Protein AF-A0A352C351-F1 (afdb_monomer)

Solvent-accessible surface area (backbone atoms only — not comparable to full-atom values): 6345 Å² total; per-residue (Å²): 108,72,69,58,42,51,54,45,31,78,73,42,98,50,59,64,90,73,60,79,88,86,85,85,87,74,93,74,83,78,53,89,94,44,92,83,57,44,74,48,80,43,79,48,76,41,75,69,90,71,53,70,67,58,53,50,53,52,53,54,53,51,51,51,55,46,64,75,72,50,93,70,71,65,56,49,79,48,76,49,80,43,66,50,61,72,94,78,61,84,85,83,90,131

Mean predicted aligned error: 3.88 Å

Radius of gyration: 15.29 Å; Cα contacts (8 Å, |Δi|>4): 80; chains: 1; bounding box: 41×26×36 Å

pLDDT: mean 92.2, std 6.15, range [67.06, 98.12]

Sequence (94 aa):
APKIHQFLTDTLPTEYANCKTRIVSSSQYLIGGNPKQNFLHVTLKILPGRSPEIKNKVAHTLLEMLNQNISLTNVVLSLEIIEIDTNNYFKLNK

Nearest PDB structures (foldseek):
  3ry0-assembly1_A  TM=8.594E-01  e=1.565E-01  Streptomyces achromogenes
  6vvw-assembly2_B  TM=7.602E-01  e=2.194E-01  Advenella mimigardefordensis DPN7
  4fdx-assembly1_B  TM=6.905E-01  e=1.277E-01  Methylibium petroleiphilum PM1
  3byp-assembly1_B  TM=5.925E-01  e=2.512E-01  unclassified
  6ogm-assembly2_H  TM=7.423E-01  e=1.189E+00  Burkholderia lata

Foldseek 3Di:
DQVLLVVCVVLPVDDSVPDDDDDDDDPDDDDPPDPPAAEDEEEAEDADDDDPVSVVVSQVVVQVVCVVPDPDPRYHYYYDYHHDDPVPDDDDDD

Structure (mmCIF, N/CA/C/O backbone):
data_AF-A0A352C351-F1
#
_entry.id   AF-A0A352C351-F1
#
loop_
_atom_site.group_PDB
_atom_site.id
_atom_site.type_symbol
_atom_site.label_atom_id
_atom_site.label_alt_id
_atom_site.label_comp_id
_atom_site.label_asym_id
_atom_site.label_entity_id
_atom_site.label_seq_id
_atom_site.pdbx_PDB_ins_code
_atom_site.Cartn_x
_atom_site.Cartn_y
_atom_site.Cartn_z
_atom_site.occupancy
_atom_site.B_iso_or_equiv
_atom_site.auth_seq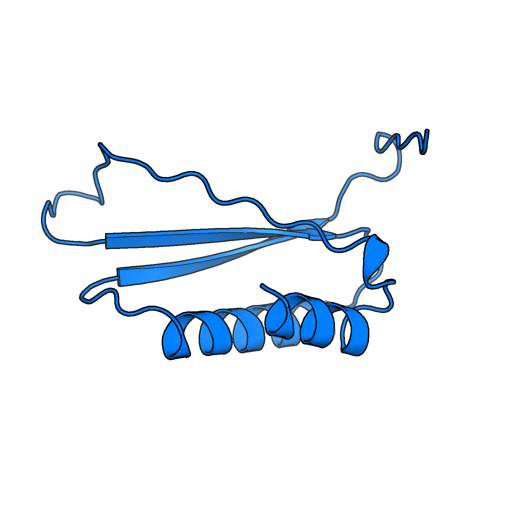_id
_atom_site.auth_comp_id
_atom_site.auth_asym_id
_atom_site.auth_atom_id
_atom_site.pdbx_PDB_model_num
ATOM 1 N N . ALA A 1 1 ? -1.244 -12.027 -0.693 1.00 67.06 1 ALA A N 1
ATOM 2 C CA . ALA A 1 1 ? -2.340 -11.254 -0.066 1.00 67.06 1 ALA A CA 1
ATOM 3 C C . ALA A 1 1 ? -2.654 -11.696 1.371 1.00 67.06 1 ALA A C 1
ATOM 5 O O . ALA A 1 1 ? -2.598 -10.821 2.226 1.00 67.06 1 ALA A O 1
ATOM 6 N N . PRO A 1 2 ? -2.882 -12.988 1.701 1.00 82.38 2 PRO A N 1
ATOM 7 C CA . PRO A 1 2 ? -3.371 -13.370 3.037 1.00 82.38 2 PRO A CA 1
ATOM 8 C C . PRO A 1 2 ? -2.478 -12.934 4.209 1.00 82.38 2 PRO A C 1
ATOM 10 O O . PRO A 1 2 ? -2.979 -12.396 5.190 1.00 82.38 2 PRO A O 1
ATOM 13 N N . LYS A 1 3 ? -1.150 -13.082 4.075 1.00 90.88 3 LYS A N 1
ATOM 14 C CA . LYS A 1 3 ? -0.176 -12.639 5.093 1.00 90.88 3 LYS A CA 1
ATOM 15 C C . LYS A 1 3 ? -0.144 -11.118 5.281 1.00 90.88 3 LYS A C 1
ATOM 17 O O . LYS A 1 3 ? 0.020 -10.649 6.397 1.00 90.88 3 LYS A O 1
ATOM 22 N N . ILE A 1 4 ? -0.316 -10.356 4.196 1.00 93.06 4 ILE A N 1
ATOM 23 C CA . ILE A 1 4 ? -0.380 -8.887 4.253 1.00 93.06 4 ILE A CA 1
ATOM 24 C C . ILE A 1 4 ? -1.660 -8.455 4.966 1.00 93.06 4 ILE A C 1
ATOM 26 O O . ILE A 1 4 ? -1.611 -7.574 5.811 1.00 93.06 4 ILE A O 1
ATOM 30 N N . HIS A 1 5 ? -2.799 -9.083 4.659 1.00 95.31 5 HIS A N 1
ATOM 31 C CA . HIS A 1 5 ? -4.059 -8.779 5.345 1.00 95.31 5 HIS A CA 1
ATOM 32 C C . HIS A 1 5 ? -3.969 -9.066 6.840 1.00 95.31 5 HIS A C 1
ATOM 34 O O . HIS A 1 5 ? -4.335 -8.196 7.616 1.00 95.31 5 HIS A O 1
ATOM 40 N N . GLN A 1 6 ? -3.391 -10.205 7.234 1.00 94.81 6 GLN A N 1
ATOM 41 C CA . GLN A 1 6 ? -3.181 -10.519 8.649 1.00 94.81 6 GLN A CA 1
ATOM 42 C C . GLN A 1 6 ? -2.290 -9.479 9.345 1.00 94.81 6 GLN A C 1
ATOM 44 O O . GLN A 1 6 ? -2.660 -8.924 10.372 1.00 94.81 6 GLN A O 1
ATOM 49 N N . PHE A 1 7 ? -1.148 -9.140 8.741 1.00 95.06 7 PHE A N 1
ATOM 50 C CA . PHE A 1 7 ? -0.268 -8.100 9.273 1.00 95.06 7 PHE A CA 1
ATOM 51 C C . PHE A 1 7 ? -0.997 -6.758 9.467 1.00 95.06 7 PHE A C 1
ATOM 53 O O . PHE A 1 7 ? -0.831 -6.087 10.491 1.00 95.06 7 PHE A O 1
ATOM 60 N N . LEU A 1 8 ? -1.820 -6.368 8.487 1.00 95.25 8 LEU A N 1
ATOM 61 C CA . LEU A 1 8 ? -2.591 -5.133 8.558 1.00 95.25 8 LEU A CA 1
ATOM 62 C C . LEU A 1 8 ? -3.637 -5.182 9.672 1.00 95.25 8 LEU A C 1
ATOM 64 O O . LEU A 1 8 ? -3.769 -4.180 10.359 1.00 95.25 8 LEU A O 1
ATOM 68 N N . THR A 1 9 ? -4.336 -6.297 9.894 1.00 94.69 9 THR A N 1
ATOM 69 C CA . THR A 1 9 ? -5.314 -6.414 10.994 1.00 94.69 9 THR A CA 1
ATOM 70 C C . THR A 1 9 ? -4.669 -6.419 12.372 1.00 94.69 9 THR A C 1
ATOM 72 O O . THR A 1 9 ? -5.249 -5.894 13.318 1.00 94.69 9 THR A O 1
ATOM 75 N N . ASP A 1 10 ? -3.461 -6.970 12.484 1.00 93.56 10 ASP A N 1
ATOM 76 C CA . ASP A 1 10 ? -2.727 -7.015 13.751 1.00 93.56 10 ASP A CA 1
ATOM 77 C C . ASP A 1 10 ? -2.174 -5.631 14.133 1.00 93.56 10 ASP A C 1
ATOM 79 O O . ASP A 1 10 ? -2.012 -5.317 15.312 1.00 93.56 10 ASP A O 1
ATOM 83 N N . THR A 1 11 ? -1.874 -4.791 13.134 1.00 93.50 11 THR A N 1
ATOM 84 C CA . THR A 1 11 ? -1.168 -3.511 13.335 1.00 93.50 11 THR A CA 1
ATOM 85 C C . THR A 1 11 ? -2.076 -2.290 13.210 1.00 93.50 11 THR A C 1
ATOM 87 O O . THR A 1 11 ? -1.880 -1.285 13.894 1.00 93.50 11 THR A O 1
ATOM 90 N N . LEU A 1 12 ? -3.065 -2.349 12.323 1.00 91.56 12 LEU A N 1
ATOM 91 C CA . LEU A 1 12 ? -4.113 -1.351 12.184 1.00 91.56 12 LEU A CA 1
ATOM 92 C C . LEU A 1 12 ? -5.359 -1.986 12.796 1.00 91.56 12 LEU A C 1
ATOM 94 O O . LEU A 1 12 ? -5.794 -2.996 12.263 1.00 91.56 12 LEU A O 1
ATOM 98 N N . PRO A 1 13 ? -5.951 -1.440 13.869 1.00 85.44 13 PRO A N 1
ATOM 99 C CA . PRO A 1 13 ? -7.144 -2.018 14.486 1.00 85.44 13 PRO A CA 1
ATOM 100 C C . PRO A 1 13 ? -8.309 -1.989 13.481 1.00 85.44 13 PRO A C 1
ATOM 102 O O . PRO A 1 13 ? -9.035 -1.001 13.364 1.00 85.44 13 PRO A O 1
ATOM 105 N N . THR A 1 14 ? -8.408 -3.044 12.675 1.00 89.50 14 THR A N 1
ATOM 106 C CA . THR A 1 14 ? -9.352 -3.262 11.582 1.00 89.50 14 THR A CA 1
ATOM 107 C C . THR A 1 14 ? -9.649 -4.749 11.499 1.00 89.50 14 THR A C 1
ATOM 109 O O . THR A 1 14 ? -8.823 -5.590 11.838 1.00 89.50 14 THR A O 1
ATOM 112 N N . GLU A 1 15 ? -10.829 -5.083 11.001 1.00 92.69 15 GLU A N 1
ATOM 113 C CA . GLU A 1 15 ? -11.216 -6.473 10.784 1.00 92.69 15 GLU A CA 1
ATOM 114 C C . GLU A 1 15 ? -10.676 -6.990 9.451 1.00 92.69 15 GLU A C 1
ATOM 116 O O . GLU A 1 15 ? -10.648 -6.258 8.456 1.00 92.69 15 GLU A O 1
ATOM 121 N N . TYR A 1 16 ? -10.340 -8.280 9.408 1.00 93.62 16 TYR A N 1
ATOM 122 C CA . TYR A 1 16 ? -9.833 -8.952 8.208 1.00 93.62 16 TYR A CA 1
ATOM 123 C C . TYR A 1 16 ? -10.775 -8.811 7.011 1.00 93.62 16 TYR A C 1
ATOM 125 O O . TYR A 1 16 ? -10.337 -8.513 5.903 1.00 93.62 16 TYR A O 1
ATOM 133 N N . ALA A 1 17 ? -12.086 -8.922 7.243 1.00 92.25 17 ALA A N 1
ATOM 134 C CA . ALA A 1 17 ? -13.112 -8.773 6.210 1.00 92.25 17 ALA A CA 1
ATOM 135 C C . ALA A 1 17 ? -13.142 -7.374 5.558 1.00 92.25 17 ALA A C 1
ATOM 137 O O . ALA A 1 17 ? -13.699 -7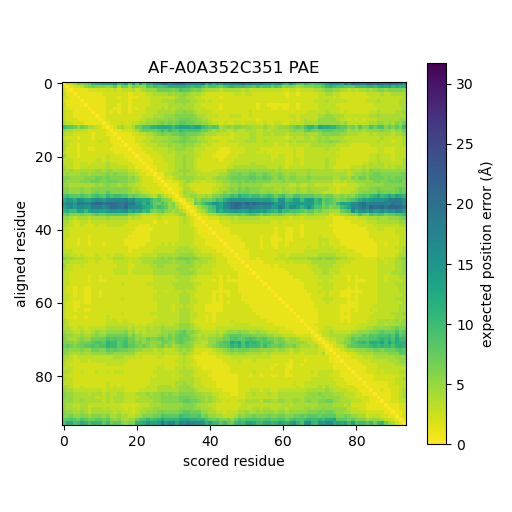.203 4.473 1.00 92.25 17 ALA A O 1
ATOM 138 N N . ASN A 1 18 ? -12.543 -6.361 6.194 1.00 92.81 18 ASN A N 1
ATOM 139 C CA . ASN A 1 18 ? -12.457 -5.010 5.642 1.00 92.81 18 ASN A CA 1
ATOM 140 C C . ASN A 1 18 ? -11.195 -4.787 4.789 1.00 92.81 18 ASN A C 1
ATOM 142 O O . ASN A 1 18 ? -11.141 -3.805 4.038 1.00 92.81 18 ASN A O 1
ATOM 146 N N . CYS A 1 19 ? -10.210 -5.690 4.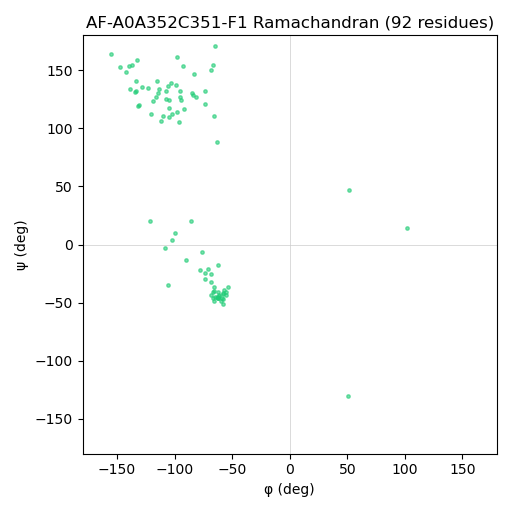842 1.00 95.12 19 CYS A N 1
ATOM 147 C CA . CYS A 1 19 ? -9.011 -5.624 4.016 1.00 95.12 19 CYS A CA 1
ATOM 148 C C . CYS A 1 19 ? -9.326 -6.003 2.564 1.00 95.12 19 CYS A C 1
ATOM 150 O O . CYS A 1 19 ? -9.768 -7.106 2.254 1.00 95.12 19 CYS A O 1
ATOM 152 N N . LYS A 1 20 ? -9.065 -5.072 1.645 1.00 94.44 20 LYS A N 1
ATOM 153 C CA . LYS A 1 20 ? -9.284 -5.248 0.205 1.00 94.44 20 LYS A CA 1
ATOM 154 C C . LYS A 1 20 ? -8.007 -4.891 -0.537 1.00 94.44 20 LYS A C 1
ATOM 156 O O . LYS A 1 20 ? -7.389 -3.868 -0.253 1.00 94.44 20 LYS A O 1
ATOM 161 N N . THR A 1 21 ? -7.629 -5.709 -1.511 1.00 95.06 21 THR A N 1
ATOM 162 C CA . THR A 1 21 ? -6.452 -5.469 -2.353 1.00 95.06 21 THR A CA 1
ATOM 163 C C . THR A 1 21 ? -6.823 -5.689 -3.807 1.00 95.06 21 THR A C 1
ATOM 165 O O . THR A 1 21 ? -7.565 -6.612 -4.131 1.00 95.06 21 THR A O 1
ATOM 168 N N . ARG A 1 22 ? -6.288 -4.841 -4.681 1.00 94.94 22 ARG A N 1
ATOM 169 C CA . ARG A 1 22 ? -6.361 -4.998 -6.132 1.00 94.94 22 ARG A CA 1
ATOM 170 C C . ARG A 1 22 ? -5.000 -4.684 -6.732 1.00 94.94 22 ARG A C 1
ATOM 172 O O . ARG A 1 22 ? -4.244 -3.910 -6.148 1.00 94.94 22 ARG A O 1
ATOM 179 N N . ILE A 1 23 ? -4.726 -5.260 -7.893 1.00 93.75 23 ILE A N 1
ATOM 180 C CA . ILE A 1 23 ? -3.509 -5.020 -8.665 1.00 93.75 23 ILE A CA 1
ATOM 181 C C . ILE A 1 23 ? -3.946 -4.543 -10.046 1.00 93.75 23 ILE A C 1
ATOM 183 O O . ILE A 1 23 ? -4.866 -5.112 -10.630 1.00 93.75 23 ILE A O 1
ATOM 187 N N . VAL A 1 24 ? -3.301 -3.493 -10.545 1.00 94.50 24 VAL A N 1
ATOM 188 C CA . VAL A 1 24 ? -3.473 -3.008 -11.916 1.00 94.50 24 VAL A CA 1
ATOM 189 C C . VAL A 1 24 ? -2.106 -3.084 -12.578 1.00 94.50 24 VAL A C 1
ATOM 191 O O . VAL A 1 24 ? -1.183 -2.390 -12.163 1.00 94.50 24 VAL A O 1
ATOM 194 N N . SER A 1 25 ? -1.961 -3.973 -13.558 1.00 92.75 25 SER A N 1
ATOM 195 C CA . SER A 1 25 ? -0.725 -4.118 -14.326 1.00 92.75 25 SER A CA 1
ATOM 196 C C . SER A 1 25 ? -0.693 -3.118 -15.476 1.00 92.75 25 SER A C 1
ATOM 198 O O . SER A 1 25 ? -1.634 -3.072 -16.269 1.00 92.75 25 SER A O 1
ATOM 200 N N . SER A 1 26 ? 0.409 -2.389 -15.617 1.00 90.19 26 SER A N 1
ATOM 201 C CA . SER A 1 26 ? 0.659 -1.534 -16.778 1.00 90.19 26 SER A CA 1
ATOM 202 C C . SER A 1 26 ? 1.548 -2.276 -17.771 1.00 90.19 26 SER A C 1
ATOM 204 O O . SER A 1 26 ? 2.701 -2.564 -17.467 1.00 90.19 26 SER A O 1
ATOM 206 N N . SER A 1 27 ? 1.026 -2.593 -18.955 1.00 88.31 27 SER A N 1
ATOM 207 C CA . SER A 1 27 ? 1.806 -3.210 -20.041 1.00 88.31 27 SER A CA 1
ATOM 208 C C . SER A 1 27 ? 2.687 -2.205 -20.785 1.00 88.31 27 SER A C 1
ATOM 210 O O . SER A 1 27 ? 3.668 -2.587 -21.415 1.00 88.31 27 SER A O 1
ATOM 212 N N . GLN A 1 28 ? 2.340 -0.920 -20.708 1.00 89.00 28 GLN A N 1
ATOM 213 C CA . GLN A 1 28 ? 3.088 0.184 -21.292 1.00 89.00 28 GLN A CA 1
ATOM 214 C C . GLN A 1 28 ? 3.274 1.255 -20.224 1.00 89.00 28 GLN A C 1
ATOM 216 O O . GLN A 1 28 ? 2.304 1.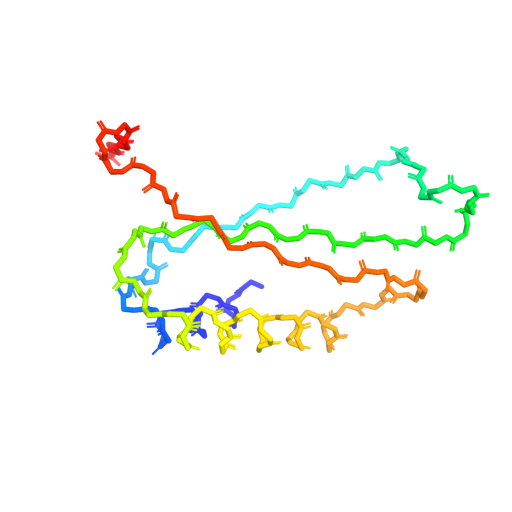768 -19.665 1.00 89.00 28 GLN A O 1
ATOM 221 N N . TYR A 1 29 ? 4.525 1.563 -19.914 1.00 90.81 29 TYR A N 1
ATOM 222 C CA . TYR A 1 29 ? 4.896 2.602 -18.966 1.00 90.81 29 TYR A CA 1
ATOM 223 C C . TYR A 1 29 ? 6.299 3.111 -19.288 1.00 90.81 29 TYR A C 1
ATOM 225 O O . TYR A 1 29 ? 7.061 2.470 -20.011 1.00 90.81 29 TYR A O 1
ATOM 233 N N . LEU A 1 30 ? 6.634 4.271 -18.732 1.00 88.25 30 LEU A N 1
ATOM 234 C CA . LEU A 1 30 ? 7.954 4.870 -18.831 1.00 88.25 30 LEU A CA 1
ATOM 235 C C . LEU A 1 30 ? 8.379 5.339 -17.440 1.00 88.25 30 LEU A C 1
ATOM 237 O O . LEU A 1 30 ? 7.608 6.001 -16.748 1.00 88.25 30 LEU A O 1
ATOM 241 N N . ILE A 1 31 ? 9.604 5.002 -17.039 1.00 89.12 31 ILE A N 1
ATOM 242 C CA . ILE A 1 31 ? 10.217 5.504 -15.808 1.00 89.12 31 ILE A CA 1
ATOM 243 C C . ILE A 1 31 ? 11.371 6.421 -16.203 1.00 89.12 31 ILE A C 1
ATOM 245 O O . ILE A 1 31 ? 12.419 5.960 -16.661 1.00 89.12 31 ILE A O 1
ATOM 249 N N . GLY A 1 32 ? 11.174 7.733 -16.049 1.00 86.06 32 GLY A N 1
ATOM 250 C CA . GLY A 1 32 ? 12.153 8.730 -16.487 1.00 86.06 32 GLY A CA 1
ATOM 251 C C . GLY A 1 32 ? 12.581 8.502 -17.944 1.00 86.06 32 GLY A C 1
ATOM 252 O O . GLY A 1 32 ? 11.741 8.325 -18.818 1.00 86.06 32 GLY A O 1
ATOM 253 N N . GLY A 1 33 ? 13.892 8.479 -18.202 1.00 79.38 33 GLY A N 1
ATOM 254 C CA . GLY A 1 33 ? 14.467 8.149 -19.515 1.00 79.38 33 GLY A CA 1
ATOM 255 C C . GLY A 1 33 ? 14.987 6.711 -19.653 1.00 79.38 33 GLY A C 1
ATOM 256 O O . GLY A 1 33 ? 15.692 6.427 -20.619 1.00 79.38 33 GLY A O 1
ATOM 257 N N . ASN A 1 34 ? 14.719 5.814 -18.693 1.00 72.12 34 ASN A N 1
ATOM 258 C CA . ASN A 1 34 ? 15.305 4.469 -18.671 1.00 72.12 34 ASN A CA 1
ATOM 259 C C . ASN A 1 34 ? 14.255 3.379 -18.968 1.00 72.12 34 ASN A C 1
ATOM 261 O O . ASN A 1 34 ? 13.423 3.078 -18.112 1.00 72.12 34 ASN A O 1
ATOM 265 N N . PRO A 1 35 ? 14.323 2.708 -20.129 1.00 68.88 35 PRO A N 1
ATOM 266 C CA . PRO A 1 35 ? 13.347 1.691 -20.514 1.00 68.88 35 PRO A CA 1
ATOM 267 C C . PRO A 1 35 ? 13.518 0.341 -19.793 1.00 68.88 35 PRO A C 1
ATOM 269 O O . PRO A 1 35 ? 12.698 -0.550 -19.988 1.00 68.88 35 PRO A O 1
ATOM 272 N N . LYS A 1 36 ? 14.575 0.144 -18.989 1.00 79.50 36 LYS A N 1
ATOM 273 C CA . LYS A 1 36 ? 14.891 -1.154 -18.355 1.00 79.50 36 LYS A CA 1
ATOM 274 C C . LYS A 1 36 ? 14.511 -1.255 -16.874 1.00 79.50 36 LYS A C 1
ATOM 276 O O . LYS A 1 36 ? 14.856 -2.248 -16.234 1.00 79.50 36 LYS A O 1
ATOM 281 N N . GLN A 1 37 ? 13.872 -0.235 -16.306 1.00 87.44 37 GLN A N 1
ATOM 282 C CA . GLN A 1 37 ? 13.494 -0.219 -14.893 1.00 87.44 37 GLN A CA 1
ATOM 283 C C . GLN A 1 37 ? 12.024 -0.607 -14.719 1.00 87.44 37 GLN A C 1
ATOM 285 O O . GLN A 1 37 ? 11.165 -0.159 -15.472 1.00 87.44 37 GLN A O 1
ATOM 290 N N . ASN A 1 38 ? 11.737 -1.435 -13.716 1.00 90.62 38 ASN A N 1
ATOM 291 C CA . ASN A 1 38 ? 10.380 -1.797 -13.314 1.00 90.62 38 ASN A CA 1
ATOM 292 C C . ASN A 1 38 ? 9.946 -0.945 -12.116 1.00 90.62 38 ASN A C 1
ATOM 294 O O . ASN A 1 38 ? 10.783 -0.410 -11.386 1.00 90.62 38 ASN A O 1
ATOM 298 N N . PHE A 1 39 ? 8.643 -0.860 -11.856 1.00 93.12 39 PHE A N 1
ATOM 299 C CA . PHE A 1 39 ? 8.143 -0.262 -10.620 1.00 93.12 39 PHE A CA 1
ATOM 300 C C . PHE A 1 39 ? 6.959 -1.035 -10.048 1.00 93.12 39 PHE A C 1
ATOM 302 O O . PHE A 1 39 ? 6.200 -1.677 -10.773 1.00 93.12 39 PHE A O 1
ATOM 309 N N . LEU A 1 40 ? 6.796 -0.920 -8.734 1.00 94.19 40 LEU A N 1
ATOM 310 C CA . LEU A 1 40 ? 5.559 -1.220 -8.034 1.00 94.19 40 LEU A CA 1
ATOM 311 C C . LEU A 1 40 ? 5.254 -0.051 -7.104 1.00 94.19 40 LEU A C 1
ATOM 313 O O . LEU A 1 40 ? 6.017 0.249 -6.184 1.00 94.19 40 LEU A O 1
ATOM 317 N N . HIS A 1 41 ? 4.113 0.583 -7.336 1.00 95.94 41 HIS A N 1
ATOM 318 C CA . HIS A 1 41 ? 3.584 1.602 -6.446 1.00 95.94 41 HIS A CA 1
ATOM 319 C C . HIS A 1 41 ? 2.373 1.056 -5.694 1.00 95.94 41 HIS A C 1
ATOM 321 O O . HIS A 1 41 ? 1.477 0.457 -6.295 1.00 95.94 41 HIS A O 1
ATOM 327 N N . VAL A 1 42 ? 2.350 1.252 -4.379 1.00 97.00 42 VAL A N 1
ATOM 328 C CA . VAL A 1 42 ? 1.288 0.771 -3.497 1.00 97.00 42 VAL A CA 1
ATOM 329 C C . VAL A 1 42 ? 0.609 1.947 -2.818 1.00 97.00 42 VAL A C 1
ATOM 331 O O . VAL A 1 42 ? 1.233 2.688 -2.072 1.00 97.00 42 VAL A O 1
ATOM 334 N N . THR A 1 43 ? -0.702 2.054 -2.992 1.00 98.12 43 THR A N 1
ATOM 335 C CA . THR A 1 43 ? -1.527 2.995 -2.233 1.00 98.12 43 THR A CA 1
ATOM 336 C C . THR A 1 43 ? -2.278 2.238 -1.140 1.00 98.12 43 THR A C 1
ATOM 338 O O . THR A 1 43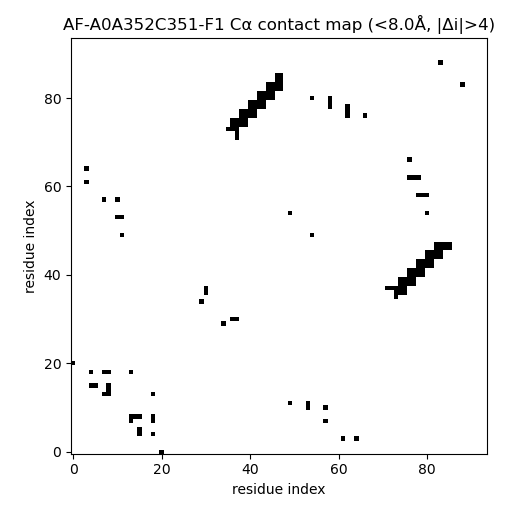 ? -3.187 1.454 -1.432 1.00 98.12 43 THR A O 1
ATOM 341 N N . LEU A 1 44 ? -1.939 2.483 0.127 1.00 97.50 44 LEU A N 1
ATOM 342 C CA . LEU A 1 44 ? -2.676 1.967 1.280 1.00 97.50 44 LEU A CA 1
ATOM 343 C C . LEU A 1 44 ? -3.670 3.026 1.771 1.00 97.50 44 LEU A C 1
ATOM 345 O O . LEU A 1 44 ? -3.293 4.015 2.396 1.00 97.50 44 LEU A O 1
ATOM 349 N N . LYS A 1 45 ? -4.959 2.813 1.494 1.00 97.50 45 LYS A N 1
ATOM 350 C CA . LYS A 1 45 ? -6.036 3.713 1.934 1.00 97.50 45 LYS A CA 1
ATOM 351 C C . LYS A 1 45 ? -6.639 3.225 3.248 1.00 97.50 45 LYS A C 1
ATOM 353 O O . LYS A 1 45 ? -7.106 2.088 3.310 1.00 97.50 45 LYS A O 1
ATOM 358 N N . ILE A 1 46 ? -6.657 4.078 4.270 1.00 96.88 46 ILE A N 1
ATOM 359 C CA . ILE A 1 46 ? -7.160 3.759 5.616 1.00 96.88 46 ILE A CA 1
ATOM 360 C C . ILE A 1 46 ? -8.090 4.856 6.131 1.00 96.88 46 ILE A C 1
ATOM 362 O O . ILE A 1 46 ? -8.024 5.991 5.677 1.00 96.88 46 ILE A O 1
ATOM 366 N N . LEU A 1 47 ? -8.949 4.540 7.099 1.00 95.75 47 LEU A N 1
ATOM 367 C CA . LEU A 1 47 ? -9.660 5.577 7.852 1.00 95.75 47 LEU A CA 1
ATOM 368 C C . LEU A 1 47 ? -8.667 6.367 8.732 1.00 95.75 47 LEU A C 1
ATOM 370 O O . LEU A 1 47 ? -7.676 5.785 9.190 1.00 95.75 47 LEU A O 1
ATOM 374 N N . PRO A 1 48 ? -8.926 7.658 9.006 1.00 95.31 48 PRO A N 1
ATOM 375 C CA . PRO A 1 48 ? -8.052 8.498 9.823 1.00 95.31 48 PRO A CA 1
ATOM 376 C C . PRO A 1 48 ? -7.979 8.019 11.280 1.00 95.31 48 PRO A C 1
ATOM 378 O O . PRO A 1 48 ? -8.723 7.132 11.703 1.00 95.31 48 PRO A O 1
ATOM 381 N N . GLY A 1 49 ? -7.067 8.603 12.061 1.00 93.19 49 GLY A N 1
ATOM 382 C CA . GLY A 1 49 ? -6.956 8.361 13.508 1.00 93.19 49 GLY A CA 1
ATOM 383 C C . GLY A 1 49 ? -5.825 7.420 13.926 1.00 93.19 49 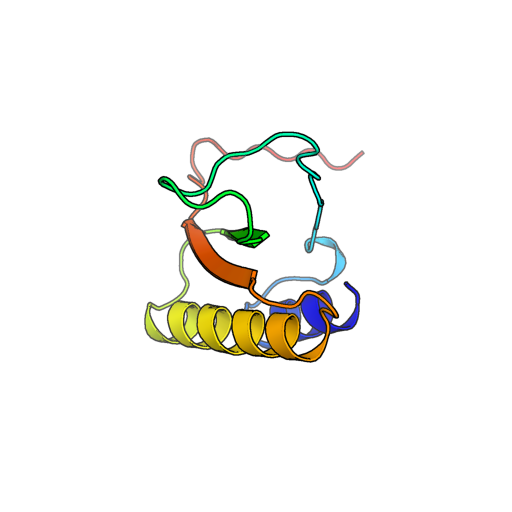GLY A C 1
ATOM 384 O O . GLY A 1 49 ? -5.815 6.936 1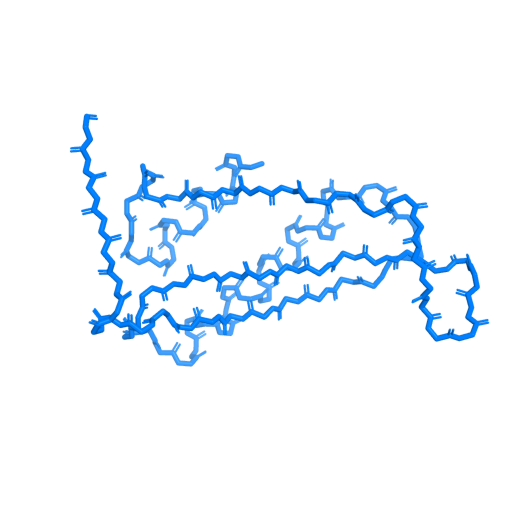5.054 1.00 93.19 49 GLY A O 1
ATOM 385 N N . ARG A 1 50 ? -4.875 7.134 13.028 1.00 95.06 50 ARG A N 1
ATOM 386 C CA . ARG A 1 50 ? -3.671 6.353 13.346 1.00 95.06 50 ARG A CA 1
ATOM 387 C C . ARG A 1 50 ? -2.491 7.304 13.483 1.00 95.06 50 ARG A C 1
ATOM 389 O O . ARG A 1 50 ? -2.355 8.240 12.694 1.00 95.06 50 ARG A O 1
ATOM 396 N N . SER A 1 51 ? -1.638 7.054 14.471 1.00 96.12 51 SER A N 1
ATOM 397 C CA . SER A 1 51 ? -0.491 7.919 14.725 1.00 96.12 51 SER A CA 1
ATOM 398 C C . SER A 1 51 ? 0.527 7.857 13.572 1.00 96.12 51 SER A C 1
ATOM 400 O O . SER A 1 51 ? 0.581 6.853 12.844 1.00 96.12 51 SER A O 1
ATOM 402 N N . PRO A 1 52 ? 1.342 8.908 13.371 1.00 96.25 52 PRO A N 1
ATOM 403 C CA . PRO A 1 52 ? 2.430 8.884 12.396 1.00 96.25 52 PRO A CA 1
ATOM 404 C C . PRO A 1 52 ? 3.378 7.693 12.585 1.00 96.25 52 PRO A C 1
ATOM 406 O O . PRO A 1 52 ? 3.807 7.093 11.604 1.00 96.25 52 PRO A O 1
ATOM 409 N N . GLU A 1 53 ? 3.651 7.292 13.827 1.00 96.88 53 GLU A N 1
ATOM 410 C CA . GLU A 1 53 ? 4.533 6.169 14.165 1.00 96.88 53 GLU A CA 1
ATOM 411 C C . GLU A 1 53 ? 3.956 4.838 13.672 1.00 96.88 53 GLU A C 1
ATOM 413 O O . GLU A 1 53 ? 4.665 4.055 13.038 1.00 96.88 53 GLU A O 1
ATOM 418 N N . ILE A 1 54 ? 2.657 4.598 13.895 1.00 96.62 54 ILE A N 1
ATOM 419 C CA . ILE A 1 54 ? 1.971 3.397 13.393 1.00 96.62 54 ILE A CA 1
ATOM 420 C C . ILE A 1 54 ? 1.972 3.391 11.863 1.00 96.62 54 ILE A C 1
ATOM 422 O O . ILE A 1 54 ? 2.298 2.369 11.257 1.00 96.62 54 ILE A O 1
ATOM 426 N N . LYS A 1 55 ? 1.659 4.530 11.229 1.00 96.94 55 LYS A N 1
ATOM 427 C CA . LYS A 1 55 ? 1.679 4.664 9.763 1.00 96.94 55 LYS A CA 1
ATOM 428 C C . LYS A 1 55 ? 3.071 4.364 9.195 1.00 96.94 55 LYS A C 1
ATOM 430 O O . LYS A 1 55 ? 3.185 3.563 8.270 1.00 96.94 55 LYS A O 1
ATOM 435 N N . ASN A 1 56 ? 4.124 4.914 9.798 1.00 96.94 56 ASN A N 1
ATOM 436 C CA . ASN A 1 56 ? 5.508 4.660 9.398 1.00 96.94 56 ASN A CA 1
ATOM 437 C C . ASN A 1 56 ? 5.898 3.189 9.560 1.00 96.94 56 ASN A C 1
ATOM 439 O O . ASN A 1 56 ? 6.453 2.605 8.629 1.00 96.94 56 ASN A O 1
ATOM 443 N N . LYS A 1 57 ? 5.572 2.567 10.700 1.00 96.69 57 LYS A N 1
ATOM 444 C CA . LYS A 1 57 ? 5.840 1.142 10.938 1.00 96.69 57 LYS A CA 1
ATOM 445 C C . LYS A 1 57 ? 5.166 0.265 9.884 1.00 96.69 57 LYS A C 1
ATOM 447 O O . LYS A 1 57 ? 5.806 -0.626 9.325 1.00 96.69 57 LYS A O 1
ATOM 452 N N . VAL A 1 58 ? 3.891 0.529 9.595 1.00 97.19 58 VAL A N 1
ATOM 453 C CA . VAL A 1 58 ? 3.123 -0.212 8.585 1.00 97.19 58 VAL A CA 1
ATOM 454 C C . VAL A 1 58 ? 3.728 -0.044 7.196 1.00 97.19 58 VAL A C 1
ATOM 456 O O . VAL A 1 58 ? 3.906 -1.044 6.505 1.00 97.19 58 VAL A O 1
ATOM 459 N N . ALA A 1 59 ? 4.083 1.182 6.804 1.00 97.19 59 ALA A N 1
ATOM 460 C CA . ALA A 1 59 ? 4.676 1.462 5.498 1.00 97.19 59 ALA A CA 1
ATOM 461 C C . ALA A 1 59 ? 5.977 0.677 5.267 1.00 97.19 59 ALA A C 1
ATOM 463 O O . ALA A 1 59 ? 6.099 -0.019 4.260 1.00 97.19 59 ALA A O 1
ATOM 464 N N . HIS A 1 60 ? 6.916 0.743 6.217 1.00 97.00 60 HIS A N 1
ATOM 465 C CA . HIS A 1 60 ? 8.214 0.072 6.101 1.00 97.00 60 HIS A CA 1
ATOM 466 C C . HIS A 1 60 ? 8.062 -1.447 6.087 1.00 97.00 60 HIS A C 1
ATOM 468 O O . HIS A 1 60 ? 8.558 -2.108 5.178 1.00 97.00 60 HIS A O 1
ATOM 474 N N . THR A 1 61 ? 7.292 -1.994 7.031 1.00 97.12 61 THR A N 1
ATOM 475 C CA . THR A 1 61 ? 7.087 -3.446 7.118 1.00 97.12 61 THR A CA 1
ATOM 476 C C . THR A 1 61 ? 6.404 -3.980 5.858 1.00 97.12 61 THR A C 1
ATOM 478 O O . THR A 1 61 ? 6.783 -5.023 5.332 1.00 97.12 61 THR A O 1
ATOM 481 N N . LEU A 1 62 ? 5.415 -3.258 5.320 1.00 96.31 62 LEU A N 1
ATOM 482 C CA . LEU A 1 62 ? 4.733 -3.673 4.098 1.00 96.31 62 LEU A CA 1
ATOM 483 C C . LEU A 1 62 ? 5.667 -3.624 2.880 1.00 96.31 62 LEU A C 1
ATOM 485 O O . LEU A 1 62 ? 5.642 -4.549 2.069 1.00 96.31 62 LEU A O 1
ATOM 489 N N . LEU A 1 63 ? 6.518 -2.600 2.760 1.00 96.06 63 LEU A N 1
ATOM 490 C CA . LEU A 1 63 ? 7.540 -2.545 1.711 1.00 96.06 63 LEU A CA 1
ATOM 491 C C . LEU A 1 63 ? 8.533 -3.709 1.815 1.00 96.06 63 LEU A C 1
ATOM 493 O O . LEU A 1 63 ? 8.827 -4.337 0.800 1.00 96.06 63 LEU A O 1
ATOM 497 N N . GLU A 1 64 ? 8.995 -4.049 3.018 1.00 94.94 64 GLU A N 1
ATOM 498 C CA . GLU A 1 64 ? 9.882 -5.197 3.248 1.00 94.94 64 GLU A CA 1
ATOM 499 C C . GLU A 1 64 ? 9.215 -6.521 2.868 1.00 94.94 64 GLU A C 1
ATOM 501 O O . GLU A 1 64 ? 9.801 -7.327 2.141 1.00 94.94 64 GLU A O 1
ATOM 506 N N . MET A 1 65 ? 7.964 -6.729 3.291 1.00 95.12 65 MET A N 1
ATOM 507 C CA . MET A 1 65 ? 7.187 -7.908 2.910 1.00 95.12 65 MET A CA 1
ATOM 508 C C . MET A 1 65 ? 7.049 -8.009 1.389 1.00 95.12 65 MET A C 1
ATOM 510 O O . MET A 1 65 ? 7.182 -9.097 0.834 1.00 95.12 65 MET A O 1
ATOM 514 N N . LEU A 1 66 ? 6.798 -6.901 0.690 1.00 93.56 66 LEU A N 1
ATOM 515 C CA . LEU A 1 66 ? 6.712 -6.901 -0.771 1.00 93.56 66 LEU A CA 1
ATOM 516 C C . LEU A 1 66 ? 8.067 -7.217 -1.407 1.00 93.56 66 LEU A C 1
ATOM 518 O O . LEU A 1 66 ? 8.136 -8.094 -2.262 1.00 93.56 66 LEU A O 1
ATOM 522 N N . ASN A 1 67 ? 9.144 -6.584 -0.941 1.00 92.00 67 ASN A N 1
ATOM 523 C CA . ASN A 1 67 ? 10.498 -6.824 -1.435 1.00 92.00 67 ASN A CA 1
ATOM 524 C C . ASN A 1 67 ? 10.915 -8.300 -1.316 1.00 92.00 67 ASN A C 1
ATOM 526 O O . ASN A 1 67 ? 11.525 -8.848 -2.225 1.00 92.00 67 ASN A O 1
ATOM 530 N N . GLN A 1 68 ? 10.537 -8.969 -0.224 1.00 91.50 68 GLN A N 1
ATOM 531 C CA . GLN A 1 68 ? 10.849 -10.386 -0.003 1.00 91.50 68 GLN A CA 1
ATOM 532 C C . GLN A 1 68 ? 10.019 -11.350 -0.865 1.00 91.50 68 GLN A C 1
ATOM 534 O O . GLN A 1 68 ? 10.432 -12.486 -1.078 1.00 91.50 68 GLN A O 1
ATOM 539 N N . ASN A 1 69 ? 8.829 -10.940 -1.317 1.00 88.88 69 ASN A N 1
ATOM 540 C CA . ASN A 1 69 ? 7.869 -11.834 -1.976 1.00 88.88 69 ASN A CA 1
ATOM 541 C C . ASN A 1 69 ? 7.732 -11.589 -3.486 1.00 88.88 69 ASN A C 1
ATOM 543 O O . ASN A 1 69 ? 6.983 -12.304 -4.151 1.00 88.88 69 ASN A O 1
ATOM 547 N N . ILE A 1 70 ? 8.414 -10.585 -4.036 1.00 87.00 70 ILE A N 1
ATOM 548 C CA . 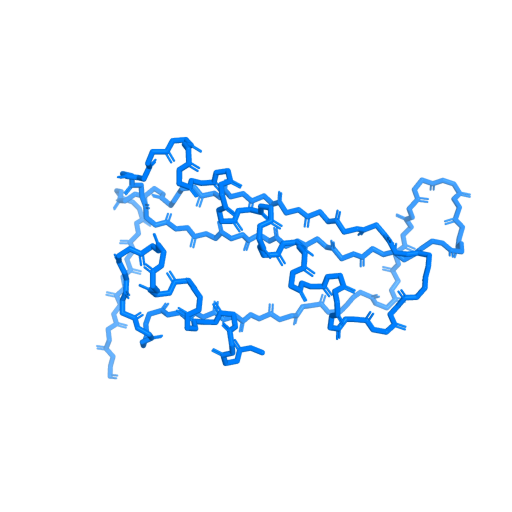ILE A 1 70 ? 8.323 -10.224 -5.449 1.00 87.00 70 ILE A CA 1
ATOM 549 C C . ILE A 1 70 ? 9.604 -10.644 -6.167 1.00 87.00 70 ILE A C 1
ATOM 551 O O . ILE A 1 70 ? 10.696 -10.221 -5.813 1.00 87.00 70 ILE A O 1
ATOM 555 N N . SER A 1 71 ? 9.466 -11.433 -7.232 1.00 85.81 71 SER A N 1
ATOM 556 C CA . SER A 1 71 ? 10.593 -11.914 -8.048 1.00 85.81 71 SER A CA 1
ATOM 557 C C . SER A 1 71 ? 11.030 -10.935 -9.151 1.00 85.81 71 SER A C 1
ATOM 559 O O . SER A 1 71 ? 11.645 -11.344 -10.133 1.00 85.81 71 SER A O 1
ATOM 561 N N . LEU A 1 72 ? 10.690 -9.649 -9.030 1.00 83.25 72 LEU A N 1
ATOM 562 C CA . LEU A 1 72 ? 11.068 -8.622 -10.001 1.00 83.25 72 LEU A CA 1
ATOM 563 C C . LEU A 1 72 ? 12.478 -8.119 -9.701 1.00 83.25 72 LEU A C 1
ATOM 565 O O . LEU A 1 72 ? 12.775 -7.686 -8.591 1.00 83.25 72 LEU A O 1
ATOM 569 N N . THR A 1 73 ? 13.332 -8.121 -10.716 1.00 84.31 73 THR A N 1
ATOM 570 C CA . THR A 1 73 ? 14.649 -7.491 -10.655 1.00 84.31 73 THR A CA 1
ATOM 571 C C . THR A 1 73 ? 14.570 -6.053 -11.165 1.00 84.31 73 THR A C 1
ATOM 573 O O . THR A 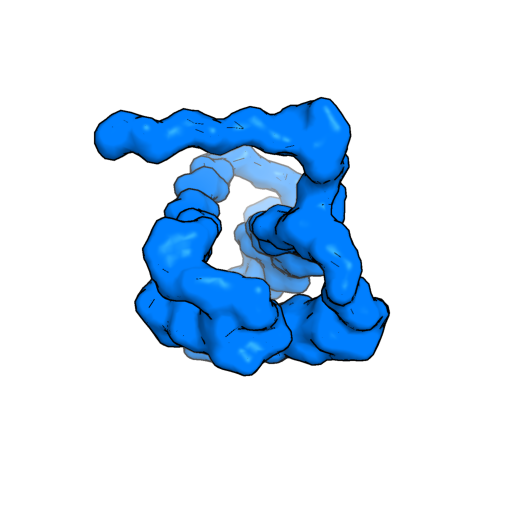1 73 ? 13.688 -5.701 -11.955 1.00 84.31 73 THR A O 1
ATOM 576 N N . ASN A 1 74 ? 15.488 -5.203 -10.691 1.00 88.31 74 ASN A N 1
ATOM 577 C CA . ASN A 1 74 ? 15.562 -3.785 -11.058 1.00 88.31 74 ASN A CA 1
ATOM 578 C C . ASN A 1 74 ? 14.217 -3.041 -10.892 1.00 88.31 74 ASN A C 1
ATOM 580 O O . ASN A 1 74 ? 13.759 -2.342 -11.801 1.00 88.31 74 ASN A O 1
ATOM 584 N N . VAL A 1 75 ? 13.557 -3.250 -9.747 1.00 91.31 75 VAL A N 1
ATOM 585 C CA . VAL A 1 75 ? 12.247 -2.676 -9.422 1.00 91.31 75 VAL A CA 1
ATOM 586 C C . VAL A 1 75 ? 12.376 -1.550 -8.396 1.00 91.31 75 VAL A C 1
ATOM 588 O O . VAL A 1 75 ? 13.082 -1.685 -7.400 1.00 91.31 75 VAL A O 1
ATOM 591 N N . VAL A 1 76 ? 11.668 -0.445 -8.619 1.00 92.12 76 VAL A N 1
ATOM 592 C CA . VAL A 1 76 ? 11.451 0.591 -7.601 1.00 92.12 76 VAL A CA 1
ATOM 593 C C . VAL A 1 76 ? 10.158 0.281 -6.859 1.00 92.12 76 VAL A C 1
ATOM 595 O O . VAL A 1 76 ? 9.081 0.290 -7.457 1.00 92.12 76 VAL A O 1
ATOM 598 N N . LEU A 1 77 ? 10.262 0.008 -5.559 1.00 94.81 77 LEU A N 1
ATOM 599 C CA . LEU A 1 77 ? 9.109 -0.161 -4.678 1.00 94.81 77 LEU A CA 1
ATOM 600 C C . LEU A 1 77 ? 8.805 1.161 -3.982 1.00 94.81 77 LEU A C 1
ATOM 602 O O . LEU A 1 77 ? 9.694 1.805 -3.432 1.00 94.81 77 LEU A O 1
ATOM 606 N N . SER A 1 78 ? 7.541 1.560 -3.992 1.00 96.44 78 SER A N 1
ATOM 607 C CA . SER A 1 78 ? 7.082 2.760 -3.298 1.00 96.44 78 SER A CA 1
ATOM 608 C C . SER A 1 78 ? 5.713 2.523 -2.684 1.00 96.44 78 SER A C 1
ATOM 610 O O . SER A 1 78 ? 4.914 1.741 -3.205 1.00 96.44 78 SER A O 1
ATOM 612 N N . LEU A 1 79 ? 5.453 3.188 -1.561 1.00 97.94 79 LEU A N 1
ATOM 613 C CA . LEU A 1 79 ? 4.186 3.099 -0.857 1.00 97.94 79 LEU A CA 1
ATOM 614 C C . LEU A 1 79 ? 3.757 4.478 -0.371 1.00 97.94 79 LEU A C 1
ATOM 616 O O . LEU A 1 79 ? 4.544 5.195 0.241 1.00 97.94 79 LEU A O 1
ATOM 620 N N . GLU A 1 80 ? 2.493 4.811 -0.597 1.00 97.44 80 GLU A N 1
ATOM 621 C CA . GLU A 1 80 ? 1.826 5.964 -0.001 1.00 97.44 80 GLU A CA 1
ATOM 622 C C . GLU A 1 80 ? 0.687 5.500 0.920 1.00 97.44 80 GLU A C 1
ATOM 624 O O . GLU A 1 80 ? -0.039 4.546 0.616 1.00 97.44 80 GLU A O 1
ATOM 629 N N . ILE A 1 81 ? 0.528 6.174 2.062 1.00 97.56 81 ILE A N 1
ATOM 630 C CA . ILE A 1 81 ? -0.626 5.991 2.947 1.00 97.56 81 ILE A CA 1
ATOM 631 C C . ILE A 1 81 ? -1.540 7.196 2.776 1.00 97.56 81 ILE A C 1
ATOM 633 O O . ILE A 1 81 ? -1.116 8.330 2.983 1.00 97.56 81 ILE A O 1
ATOM 637 N N . ILE A 1 82 ? -2.803 6.937 2.442 1.00 97.44 82 ILE A N 1
ATOM 638 C CA . ILE A 1 82 ? -3.828 7.970 2.285 1.00 97.44 82 ILE A CA 1
ATOM 639 C C . ILE A 1 82 ? -4.911 7.749 3.336 1.00 97.44 82 ILE A C 1
ATOM 641 O O . ILE A 1 82 ? -5.488 6.661 3.429 1.00 97.44 82 ILE A O 1
ATOM 645 N N . GLU A 1 83 ? -5.210 8.792 4.105 1.00 96.75 83 GLU A N 1
ATOM 646 C CA . GLU A 1 83 ? -6.376 8.807 4.982 1.00 96.75 83 GLU A CA 1
ATOM 647 C C . GLU A 1 83 ? -7.622 9.167 4.168 1.00 96.75 83 GLU A C 1
ATOM 649 O O . GLU A 1 83 ? -7.649 10.139 3.415 1.00 96.75 83 GLU A O 1
ATOM 654 N N . ILE A 1 84 ? -8.643 8.327 4.274 1.00 96.62 84 ILE A N 1
ATOM 655 C CA . ILE A 1 84 ? -9.920 8.497 3.591 1.00 96.62 84 ILE A CA 1
ATOM 656 C C . ILE A 1 84 ? -10.690 9.623 4.281 1.00 96.62 84 ILE A C 1
ATOM 658 O O . ILE A 1 84 ? -10.843 9.606 5.501 1.00 96.62 84 ILE A O 1
ATOM 662 N N . ASP A 1 85 ? -11.233 10.554 3.499 1.00 97.19 85 ASP A N 1
ATOM 663 C CA . ASP A 1 85 ? -12.161 11.558 4.015 1.00 97.19 85 ASP A CA 1
ATOM 664 C C . ASP A 1 85 ? -13.457 10.890 4.493 1.00 97.19 85 ASP A C 1
ATOM 666 O O . ASP A 1 85 ? -14.254 10.381 3.700 1.00 97.19 85 ASP A O 1
ATOM 670 N N . THR A 1 86 ? -13.665 10.889 5.808 1.00 95.62 86 THR A N 1
ATOM 671 C CA . THR A 1 86 ? -14.815 10.251 6.450 1.00 95.62 86 THR A CA 1
ATOM 672 C C . THR A 1 86 ? -16.133 10.946 6.140 1.00 95.62 86 THR A C 1
ATOM 674 O O . THR A 1 86 ? -17.163 10.280 6.155 1.00 95.62 86 THR A O 1
ATOM 677 N N . ASN A 1 87 ? -16.121 12.245 5.821 1.00 96.88 87 ASN A N 1
ATOM 678 C CA . ASN A 1 87 ? -17.342 12.980 5.475 1.00 96.88 87 ASN A CA 1
ATOM 679 C C . ASN A 1 87 ? -17.897 12.565 4.106 1.00 96.88 87 ASN A C 1
ATOM 681 O O . ASN A 1 87 ? -19.080 12.747 3.837 1.00 96.88 87 ASN A O 1
ATOM 685 N N . ASN A 1 88 ? -17.045 11.985 3.258 1.00 95.75 88 ASN A N 1
ATOM 686 C CA . ASN A 1 88 ? -17.371 11.582 1.893 1.00 95.75 88 ASN A CA 1
ATOM 687 C C . ASN A 1 88 ? -17.150 10.077 1.653 1.00 95.75 88 ASN A C 1
ATOM 689 O O . ASN A 1 88 ? -17.026 9.633 0.509 1.00 95.75 88 ASN A O 1
ATOM 693 N N . TYR A 1 89 ? -17.107 9.269 2.718 1.00 95.38 89 TYR A N 1
ATOM 694 C CA . TYR A 1 89 ? -16.957 7.820 2.622 1.00 95.38 89 TYR A CA 1
ATOM 695 C C . TYR A 1 89 ? -18.275 7.100 2.903 1.00 95.38 89 TYR A C 1
ATOM 697 O O . TYR A 1 89 ? -18.727 7.001 4.041 1.00 95.38 89 TYR A O 1
ATOM 705 N N . PHE A 1 90 ? -18.855 6.521 1.854 1.00 95.19 90 PHE A N 1
ATOM 706 C CA . PHE A 1 90 ? -20.101 5.765 1.930 1.00 95.19 90 PHE A CA 1
ATOM 707 C C . PHE A 1 90 ? -19.840 4.289 1.618 1.00 95.19 90 PHE A C 1
ATOM 709 O O . PHE A 1 90 ? -19.159 3.951 0.648 1.00 95.19 90 PHE A O 1
ATOM 716 N N . LYS A 1 91 ? -20.392 3.391 2.438 1.00 92.81 91 LYS A N 1
ATOM 717 C CA . LYS A 1 91 ? -20.302 1.936 2.260 1.00 92.81 91 LYS A CA 1
ATOM 718 C C . LYS A 1 91 ? -21.686 1.332 2.467 1.00 92.81 91 LYS A C 1
ATOM 720 O O . LYS A 1 91 ? -22.323 1.599 3.478 1.00 92.81 91 LYS A O 1
ATOM 725 N N . LEU A 1 92 ? -22.112 0.483 1.537 1.00 93.75 92 LEU A N 1
ATOM 726 C CA . LEU A 1 92 ? -23.284 -0.374 1.693 1.00 93.75 92 LEU A CA 1
ATOM 727 C C . LEU A 1 92 ? -22.810 -1.827 1.708 1.00 93.75 92 LEU A C 1
ATOM 729 O O . LEU A 1 92 ? -22.047 -2.233 0.832 1.00 93.75 92 LEU A O 1
ATOM 733 N N . ASN A 1 93 ? -23.265 -2.594 2.693 1.00 84.38 93 ASN A N 1
ATOM 734 C CA . ASN A 1 93 ? -23.151 -4.047 2.672 1.00 84.38 93 ASN A CA 1
ATOM 735 C C . ASN A 1 93 ? -24.478 -4.583 2.124 1.00 84.38 93 ASN A C 1
ATOM 737 O O . ASN A 1 93 ? -25.532 -4.176 2.612 1.00 84.38 93 ASN A O 1
ATOM 741 N N . LYS A 1 94 ? -24.425 -5.427 1.096 1.00 76.38 94 LYS A N 1
ATOM 742 C CA . LYS A 1 94 ? -25.582 -6.163 0.581 1.00 76.38 94 LYS A CA 1
ATOM 743 C C . LYS A 1 94 ? -25.396 -7.638 0.878 1.00 76.38 94 LYS A C 1
ATOM 745 O O . LYS A 1 94 ? -24.221 -8.069 0.828 1.00 76.38 94 LYS A O 1
#

Secondary structure (DSSP, 8-state):
-HHHHHHHHHHTT--GGG--------SS--BTTBTT-EEEEEEEEE-S---HHHHHHHHHHHHHHHHHH---SSEEEEEEEEE--GGG------